Protein AF-A0A920TLU6-F1 (afdb_monomer_lite)

Radius of gyration: 12.66 Å; chains: 1; bounding box: 31×25×30 Å

Structure (mmCIF, N/CA/C/O backbone):
data_AF-A0A920TLU6-F1
#
_entry.id   AF-A0A920TLU6-F1
#
loop_
_atom_site.group_PDB
_atom_site.id
_atom_site.type_symbol
_atom_site.label_atom_id
_atom_site.label_alt_id
_atom_site.label_comp_id
_atom_site.label_asym_id
_atom_site.label_entity_id
_atom_site.label_seq_id
_atom_site.pdbx_PDB_ins_code
_atom_site.Cartn_x
_atom_site.Cartn_y
_atom_site.Cartn_z
_atom_site.occupancy
_atom_site.B_iso_or_equiv
_atom_site.auth_seq_id
_atom_site.auth_comp_id
_atom_site.auth_asym_id
_atom_site.auth_atom_id
_atom_site.pdbx_PDB_model_num
ATOM 1 N N . MET A 1 1 ? 9.663 -4.978 7.471 1.00 58.53 1 MET A N 1
ATOM 2 C CA . MET A 1 1 ? 8.946 -4.132 8.449 1.00 58.53 1 MET A CA 1
ATOM 3 C C . MET A 1 1 ? 7.664 -4.857 8.821 1.00 58.53 1 MET A C 1
ATOM 5 O O . MET A 1 1 ? 7.040 -5.407 7.923 1.00 58.53 1 MET A O 1
ATOM 9 N N . ILE A 1 2 ? 7.322 -4.917 10.106 1.00 60.75 2 ILE A N 1
ATOM 10 C CA . ILE A 1 2 ? 6.065 -5.495 10.604 1.00 60.75 2 ILE A CA 1
ATOM 11 C C . ILE A 1 2 ? 5.294 -4.334 11.236 1.00 60.75 2 ILE A C 1
ATOM 13 O O . ILE A 1 2 ? 5.888 -3.578 12.004 1.00 60.75 2 ILE A O 1
ATOM 17 N N . SER A 1 3 ? 4.020 -4.162 10.887 1.00 67.69 3 SER A N 1
ATOM 18 C CA . SER A 1 3 ? 3.132 -3.162 11.489 1.00 67.69 3 SER A CA 1
ATOM 19 C C . SER A 1 3 ? 1.843 -3.820 11.977 1.00 67.69 3 SER A C 1
ATOM 21 O O . SER A 1 3 ? 1.393 -4.818 11.413 1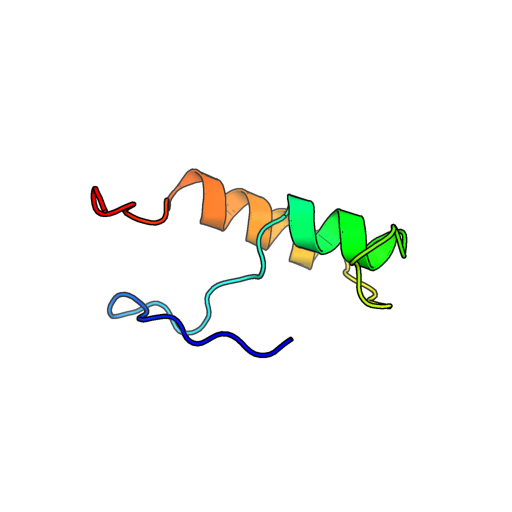.00 67.69 3 SER A O 1
ATOM 23 N N . PHE A 1 4 ? 1.272 -3.267 13.044 1.00 71.81 4 PHE A N 1
ATOM 24 C CA . PHE A 1 4 ? 0.011 -3.713 13.629 1.00 71.81 4 PHE A CA 1
ATOM 25 C C . PHE A 1 4 ? -1.044 -2.637 13.397 1.00 71.81 4 PHE A C 1
ATOM 27 O O . PHE A 1 4 ? -0.779 -1.459 13.628 1.00 71.81 4 PHE A O 1
ATOM 34 N N . HIS A 1 5 ? -2.228 -3.047 12.947 1.00 76.12 5 HIS A N 1
ATOM 35 C CA . HIS A 1 5 ? -3.351 -2.150 12.692 1.00 76.12 5 HIS A CA 1
ATOM 36 C C . HIS A 1 5 ? -4.593 -2.686 13.401 1.00 76.12 5 HIS A C 1
ATOM 38 O O . HIS A 1 5 ? -4.835 -3.894 13.391 1.00 76.12 5 HIS A O 1
ATOM 44 N N . ALA A 1 6 ? -5.388 -1.791 13.985 1.00 79.44 6 ALA A N 1
ATOM 45 C CA . ALA A 1 6 ? -6.753 -2.113 14.375 1.00 79.44 6 ALA A CA 1
ATOM 46 C C . ALA A 1 6 ? -7.634 -2.067 13.117 1.00 79.44 6 ALA A C 1
ATOM 48 O O . ALA A 1 6 ? -7.6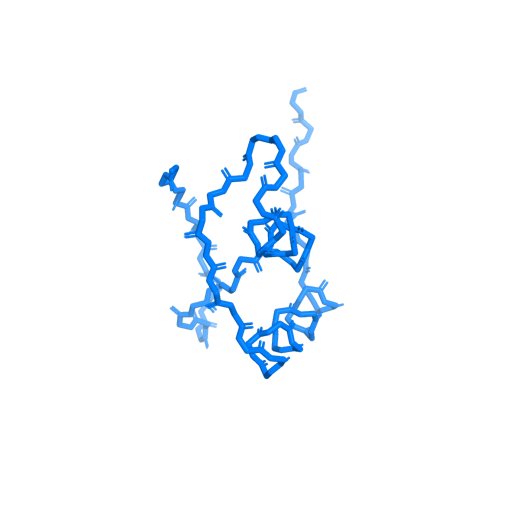25 -1.066 12.399 1.00 79.44 6 ALA A O 1
ATOM 49 N N . LEU A 1 7 ? -8.352 -3.154 12.832 1.00 79.25 7 LEU A N 1
ATOM 50 C CA . LEU A 1 7 ? -9.284 -3.232 11.707 1.00 79.25 7 LEU A CA 1
ATOM 51 C C . LEU A 1 7 ? -10.720 -3.006 12.200 1.00 79.25 7 LEU A C 1
ATOM 53 O O . LEU A 1 7 ? -11.067 -3.518 13.268 1.00 79.25 7 LEU A O 1
ATOM 57 N N . PRO A 1 8 ? -11.557 -2.264 11.452 1.00 75.88 8 PRO A N 1
ATOM 58 C CA . PRO A 1 8 ? -12.994 -2.213 11.693 1.00 75.88 8 PRO A CA 1
ATOM 59 C C . PRO A 1 8 ? -13.634 -3.605 11.627 1.00 75.88 8 PRO A C 1
ATOM 61 O O . PRO A 1 8 ? -13.179 -4.478 10.886 1.00 75.88 8 PRO A O 1
ATOM 64 N N . GLU A 1 9 ? -14.721 -3.796 12.373 1.00 79.94 9 GLU A N 1
ATOM 65 C CA . GLU A 1 9 ? -15.496 -5.037 12.338 1.00 79.94 9 GLU A CA 1
ATOM 66 C C . GLU A 1 9 ? -15.998 -5.323 10.911 1.00 79.94 9 GLU A C 1
ATOM 68 O O . GLU A 1 9 ? -16.524 -4.439 10.235 1.00 79.94 9 GLU A O 1
ATOM 73 N N . GLY A 1 10 ? -15.796 -6.556 10.437 1.00 82.19 10 GLY A N 1
ATOM 74 C CA . GLY A 1 10 ? -16.139 -6.974 9.072 1.00 82.19 10 GLY A CA 1
ATOM 75 C C . GLY A 1 10 ? -15.039 -6.766 8.022 1.00 82.19 10 GLY A C 1
ATOM 76 O O . GLY A 1 10 ? -15.239 -7.154 6.873 1.00 82.19 10 GLY A O 1
ATOM 77 N N . ILE A 1 11 ? -13.879 -6.203 8.387 1.00 82.94 11 ILE A N 1
ATOM 78 C CA . ILE A 1 11 ? -12.704 -6.117 7.506 1.00 82.94 11 ILE A CA 1
ATOM 79 C C . ILE A 1 11 ? -11.657 -7.136 7.955 1.00 82.94 11 ILE A C 1
ATOM 81 O O . ILE A 1 11 ? -10.980 -6.950 8.965 1.00 82.94 11 ILE A O 1
ATOM 85 N N . ASP A 1 12 ? -11.476 -8.192 7.163 1.00 81.12 12 ASP A N 1
ATOM 86 C CA . ASP A 1 12 ? -10.535 -9.270 7.494 1.00 81.12 12 ASP A CA 1
ATOM 87 C C . ASP A 1 12 ? -9.070 -8.852 7.330 1.00 81.12 12 ASP A C 1
ATOM 89 O O . ASP A 1 12 ? -8.188 -9.321 8.055 1.00 81.12 12 ASP A O 1
ATOM 93 N N . LYS A 1 13 ? -8.783 -8.010 6.328 1.00 83.69 13 LYS A N 1
ATOM 94 C CA . LYS A 1 13 ? -7.420 -7.595 5.976 1.00 83.69 13 LYS A CA 1
ATOM 95 C C . LYS A 1 13 ? -7.404 -6.184 5.408 1.00 83.69 13 LYS A C 1
ATOM 97 O O . LYS A 1 13 ? -8.117 -5.881 4.460 1.00 83.69 13 LYS A O 1
ATOM 102 N N . MET A 1 14 ? -6.505 -5.359 5.932 1.00 88.75 14 MET A N 1
ATOM 103 C CA . MET A 1 14 ? -6.152 -4.077 5.328 1.00 88.75 14 MET A CA 1
ATOM 104 C C . MET A 1 14 ? -5.019 -4.287 4.315 1.00 88.75 14 MET A C 1
ATOM 106 O O . MET A 1 14 ? -3.957 -4.792 4.698 1.00 88.75 14 MET A O 1
ATOM 110 N N . PRO A 1 15 ? -5.205 -3.919 3.035 1.00 92.19 15 PRO A N 1
ATOM 111 C CA . PRO A 1 15 ? -4.134 -3.988 2.055 1.00 92.19 15 PRO A CA 1
ATOM 112 C C . PRO A 1 15 ? -3.054 -2.944 2.361 1.00 92.19 15 PRO A C 1
ATOM 114 O O . PRO A 1 15 ? -3.332 -1.843 2.840 1.00 92.19 15 PRO A O 1
ATOM 117 N N . MET A 1 16 ? -1.803 -3.270 2.032 1.00 93.62 16 MET A N 1
ATOM 118 C CA . MET A 1 16 ? -0.711 -2.296 2.051 1.00 93.62 16 MET A CA 1
ATOM 119 C C . MET A 1 16 ? -1.064 -1.110 1.147 1.00 93.62 16 MET A C 1
ATOM 121 O O . MET A 1 16 ? -1.587 -1.320 0.057 1.00 93.62 16 MET A O 1
ATOM 125 N N . GLY A 1 17 ? -0.762 0.120 1.573 1.00 94.75 17 GLY A N 1
ATOM 126 C CA . GLY A 1 17 ? -1.070 1.318 0.785 1.00 94.75 17 GLY A CA 1
ATOM 127 C C . GLY A 1 17 ? -0.503 1.255 -0.645 1.00 94.75 17 GLY A C 1
ATOM 128 O O . GLY A 1 17 ? 0.626 0.781 -0.827 1.00 94.75 17 GLY A O 1
ATOM 129 N N . PRO A 1 18 ? -1.230 1.758 -1.660 1.00 96.19 18 PRO A N 1
ATOM 130 C CA . PRO A 1 18 ? -0.892 1.538 -3.070 1.00 96.19 18 PRO A CA 1
ATOM 131 C C . PRO A 1 18 ? 0.445 2.177 -3.471 1.00 96.19 18 PRO A C 1
ATOM 133 O O . PRO A 1 18 ? 1.170 1.639 -4.311 1.00 96.19 18 PRO A O 1
ATOM 136 N N . ILE A 1 19 ? 0.817 3.288 -2.827 1.00 95.75 19 ILE A N 1
ATOM 137 C CA . ILE A 1 19 ? 2.118 3.950 -3.009 1.00 95.75 19 ILE A CA 1
ATOM 138 C C . ILE A 1 19 ? 3.255 3.082 -2.460 1.00 95.75 19 ILE A C 1
ATOM 140 O O . ILE A 1 19 ? 4.272 2.880 -3.124 1.00 95.75 19 ILE A O 1
ATOM 144 N N . THR A 1 20 ? 3.070 2.513 -1.268 1.00 95.06 20 THR A N 1
ATOM 145 C CA . THR A 1 20 ? 4.033 1.597 -0.645 1.00 95.06 20 THR A CA 1
ATOM 146 C C . THR A 1 20 ? 4.202 0.327 -1.477 1.00 95.06 20 THR A C 1
ATOM 148 O O . THR A 1 20 ? 5.331 -0.126 -1.670 1.00 95.06 20 THR A O 1
ATOM 151 N N . MET A 1 21 ? 3.107 -0.217 -2.022 1.00 95.75 21 MET A N 1
ATOM 152 C CA . MET A 1 21 ? 3.154 -1.365 -2.933 1.00 95.75 21 MET A CA 1
ATOM 153 C C . MET A 1 21 ? 3.993 -1.058 -4.174 1.00 95.75 21 MET A C 1
ATOM 155 O O . MET A 1 21 ? 4.903 -1.822 -4.483 1.00 95.75 21 MET A O 1
ATOM 159 N N . MET A 1 22 ? 3.761 0.082 -4.835 1.00 95.50 22 MET A N 1
ATOM 160 C CA . MET A 1 22 ? 4.527 0.462 -6.028 1.00 95.50 22 MET A CA 1
ATOM 161 C C . MET A 1 22 ? 6.012 0.700 -5.713 1.00 95.50 22 MET A C 1
ATOM 163 O O . MET A 1 22 ? 6.885 0.239 -6.447 1.00 95.50 22 MET A O 1
ATOM 167 N N . ARG A 1 23 ? 6.324 1.346 -4.579 1.00 96.31 23 ARG A N 1
ATOM 168 C CA . ARG A 1 23 ? 7.710 1.515 -4.105 1.00 96.31 23 ARG A CA 1
ATOM 169 C C . ARG A 1 23 ? 8.420 0.170 -3.931 1.00 96.31 23 ARG A C 1
ATOM 171 O O . ARG A 1 23 ? 9.583 0.042 -4.303 1.00 96.31 23 ARG A O 1
ATOM 178 N N . ASN A 1 24 ? 7.725 -0.811 -3.356 1.00 95.62 24 ASN A N 1
ATOM 179 C CA . ASN A 1 24 ? 8.245 -2.158 -3.130 1.00 95.62 24 ASN A CA 1
ATOM 180 C C . ASN A 1 24 ? 8.395 -2.942 -4.453 1.00 95.62 24 ASN A C 1
ATOM 182 O O . ASN A 1 24 ? 9.429 -3.561 -4.680 1.00 95.62 24 ASN A O 1
ATOM 186 N N . GLN A 1 25 ? 7.412 -2.856 -5.356 1.00 95.56 25 GLN A N 1
ATOM 187 C CA . GLN A 1 25 ? 7.461 -3.480 -6.688 1.00 95.56 25 GLN A CA 1
ATOM 188 C C . GLN A 1 25 ? 8.679 -3.031 -7.505 1.00 95.56 25 GLN A C 1
ATOM 190 O O . GLN A 1 25 ? 9.305 -3.836 -8.188 1.00 95.56 25 GLN A O 1
ATOM 195 N N . LEU A 1 26 ? 8.993 -1.736 -7.447 1.00 95.38 26 LEU A N 1
ATOM 196 C CA . LEU A 1 26 ? 10.101 -1.117 -8.178 1.00 95.38 26 LEU A CA 1
ATOM 197 C C . LEU A 1 26 ? 11.444 -1.205 -7.437 1.00 95.38 26 LEU A C 1
ATOM 199 O O . LEU A 1 26 ? 12.436 -0.667 -7.922 1.00 95.38 26 LEU A O 1
ATOM 203 N N . GLU A 1 27 ? 11.475 -1.838 -6.259 1.00 94.94 27 GLU A N 1
ATOM 204 C CA . GLU A 1 27 ? 12.660 -1.941 -5.398 1.00 94.94 27 GLU A CA 1
ATOM 205 C C . GLU A 1 27 ? 13.333 -0.581 -5.110 1.00 94.94 27 GLU A C 1
ATOM 207 O O . GLU A 1 27 ? 14.556 -0.482 -4.992 1.00 94.94 27 GLU A O 1
ATOM 212 N N . LEU A 1 28 ? 12.537 0.489 -4.991 1.00 94.38 28 LEU A N 1
ATOM 213 C CA . LEU A 1 28 ? 13.059 1.823 -4.686 1.00 94.38 28 LEU A CA 1
ATOM 214 C C . LEU A 1 28 ? 13.641 1.870 -3.265 1.00 94.38 28 LEU A C 1
ATOM 216 O O . LEU A 1 28 ? 13.308 1.047 -2.411 1.00 94.38 28 LEU A O 1
ATOM 220 N N . LEU A 1 29 ? 14.487 2.867 -2.984 1.00 93.69 29 LEU A N 1
ATOM 221 C CA . LEU A 1 29 ? 15.124 3.033 -1.675 1.00 93.69 29 LEU A CA 1
ATOM 222 C C . LEU A 1 29 ? 14.082 3.039 -0.536 1.00 93.69 29 LEU A C 1
ATOM 224 O O . LEU A 1 29 ? 13.079 3.750 -0.595 1.00 93.69 29 LEU A O 1
ATOM 228 N N . GLY A 1 30 ? 14.317 2.228 0.501 1.00 87.06 30 GLY A N 1
ATOM 229 C CA . GLY A 1 30 ? 13.371 2.026 1.609 1.00 87.06 30 GLY A CA 1
ATOM 230 C C . GLY A 1 30 ? 12.202 1.079 1.292 1.00 87.06 30 GLY A C 1
ATOM 231 O O . GLY A 1 30 ? 11.347 0.848 2.149 1.00 87.06 30 GLY A O 1
ATOM 232 N N . GLY A 1 31 ? 12.149 0.528 0.078 1.00 88.31 31 GLY A N 1
ATOM 233 C CA . GLY A 1 31 ? 11.232 -0.528 -0.327 1.00 88.31 31 GLY A CA 1
ATOM 234 C C . GLY A 1 31 ? 11.742 -1.935 -0.005 1.00 88.31 31 GLY A C 1
ATOM 235 O O . GLY A 1 31 ? 12.908 -2.155 0.318 1.00 88.31 31 GLY A O 1
ATOM 236 N N . THR A 1 32 ? 10.841 -2.907 -0.096 1.00 89.88 32 THR A N 1
ATOM 237 C CA . THR A 1 32 ? 11.146 -4.345 -0.032 1.00 89.88 32 THR A CA 1
ATOM 238 C C . THR A 1 32 ? 10.966 -4.967 -1.408 1.00 89.88 32 THR A C 1
ATOM 240 O O . THR A 1 32 ? 10.083 -4.530 -2.132 1.00 89.88 32 THR A O 1
ATOM 243 N N . LYS A 1 33 ? 11.689 -6.039 -1.741 1.00 90.12 33 LYS A N 1
ATOM 244 C CA . LYS A 1 33 ? 11.464 -6.780 -2.993 1.00 90.12 33 LYS A CA 1
ATOM 245 C C . LYS A 1 33 ? 10.134 -7.533 -2.930 1.00 90.12 33 LYS A C 1
ATOM 247 O O . LYS A 1 33 ? 10.035 -8.538 -2.227 1.00 90.1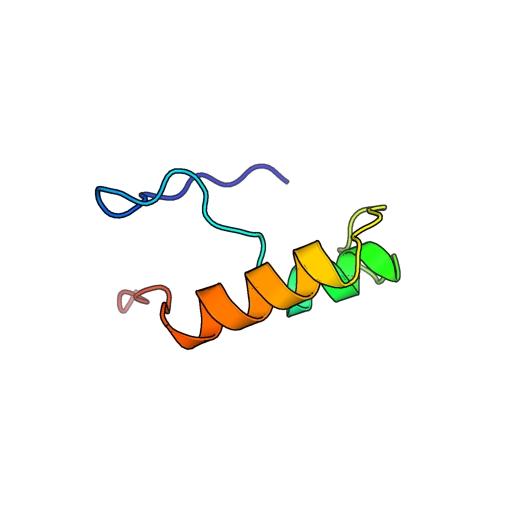2 33 LYS A O 1
ATOM 252 N N . ALA A 1 34 ? 9.111 -7.026 -3.609 1.00 91.50 34 ALA A N 1
ATOM 253 C CA . ALA A 1 34 ? 7.780 -7.627 -3.644 1.00 91.50 34 ALA A CA 1
ATOM 254 C C . ALA A 1 34 ? 7.238 -7.644 -5.076 1.00 91.50 34 ALA A C 1
ATOM 256 O O . ALA A 1 34 ? 7.617 -6.804 -5.885 1.00 91.50 34 ALA A O 1
ATOM 257 N N . ASN A 1 35 ? 6.354 -8.594 -5.378 1.00 95.00 35 ASN A N 1
ATOM 258 C CA . ASN A 1 35 ? 5.675 -8.671 -6.664 1.00 95.00 35 ASN A CA 1
ATOM 259 C C . ASN A 1 35 ? 4.166 -8.719 -6.420 1.00 95.00 35 ASN A C 1
ATOM 261 O O . ASN A 1 35 ? 3.688 -9.650 -5.774 1.00 95.00 35 ASN A O 1
ATOM 265 N N . TYR A 1 36 ? 3.451 -7.710 -6.904 1.00 95.12 36 TYR A N 1
ATOM 266 C CA . TYR A 1 36 ? 2.010 -7.554 -6.772 1.00 95.12 36 TYR A CA 1
ATOM 267 C C . TYR A 1 36 ? 1.375 -7.577 -8.158 1.00 95.12 36 TYR A C 1
ATOM 269 O O . TYR A 1 36 ? 1.839 -6.922 -9.094 1.00 95.12 36 TYR A O 1
ATOM 277 N N . SER 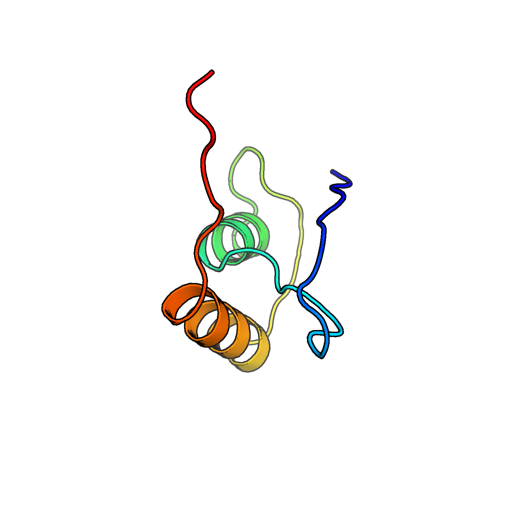A 1 37 ? 0.275 -8.305 -8.290 1.00 96.94 37 SER A N 1
ATOM 278 C CA . SER A 1 37 ? -0.550 -8.254 -9.492 1.00 96.94 37 SER A CA 1
ATOM 279 C C . SER A 1 37 ? -1.285 -6.915 -9.612 1.00 96.94 37 SER A C 1
ATOM 281 O O . SER A 1 37 ? -1.529 -6.210 -8.628 1.00 96.94 37 SER A O 1
ATOM 283 N N . ALA A 1 38 ? -1.716 -6.585 -10.833 1.00 96.31 38 ALA A N 1
ATOM 284 C CA . ALA A 1 38 ? -2.567 -5.421 -11.073 1.00 96.31 38 ALA A CA 1
ATOM 285 C C . ALA A 1 38 ? -3.876 -5.486 -10.264 1.00 96.31 38 ALA A C 1
ATOM 287 O O . ALA A 1 38 ? -4.352 -4.459 -9.792 1.00 96.31 38 ALA A O 1
ATOM 288 N N . THR A 1 39 ? -4.425 -6.688 -10.058 1.00 97.31 39 THR A N 1
ATOM 289 C CA . THR A 1 39 ? -5.631 -6.913 -9.250 1.00 97.31 39 THR A CA 1
ATOM 290 C C . THR A 1 39 ? -5.398 -6.593 -7.776 1.00 97.31 39 THR A C 1
ATOM 292 O O . THR A 1 39 ? -6.213 -5.905 -7.169 1.00 97.31 39 THR A O 1
ATOM 295 N N . GLU A 1 40 ? -4.276 -7.034 -7.201 1.00 96.00 40 GLU A N 1
ATOM 296 C CA . GLU A 1 40 ? -3.928 -6.711 -5.810 1.00 96.00 40 GLU A CA 1
ATOM 297 C C . GLU A 1 40 ? -3.709 -5.209 -5.618 1.00 96.00 40 GLU A C 1
ATOM 299 O O . GLU A 1 40 ? -4.155 -4.638 -4.621 1.00 96.00 40 GLU A O 1
ATOM 304 N N . TRP A 1 41 ? -3.055 -4.555 -6.582 1.00 96.19 41 TRP A N 1
ATOM 305 C CA . TRP A 1 41 ? -2.857 -3.110 -6.536 1.00 96.19 41 TRP A CA 1
ATOM 306 C C . TRP A 1 41 ? -4.179 -2.344 -6.680 1.00 96.19 41 TRP A C 1
ATOM 308 O O . TRP A 1 41 ? -4.428 -1.422 -5.908 1.00 96.19 41 TRP A O 1
ATOM 318 N N . ALA A 1 42 ? -5.060 -2.757 -7.598 1.00 96.94 42 ALA A N 1
ATOM 319 C CA . ALA A 1 42 ? -6.380 -2.150 -7.779 1.00 96.94 42 ALA A CA 1
ATOM 320 C C . ALA A 1 42 ? -7.255 -2.279 -6.522 1.00 96.94 42 ALA A C 1
ATOM 322 O O . ALA A 1 42 ? -7.851 -1.292 -6.101 1.00 96.94 42 ALA A O 1
ATOM 323 N N . HIS A 1 43 ? -7.258 -3.451 -5.879 1.00 95.69 43 HIS A N 1
ATOM 324 C CA . HIS A 1 43 ? -7.961 -3.661 -4.610 1.00 95.69 43 HIS A CA 1
ATOM 325 C C . HIS A 1 43 ? -7.422 -2.752 -3.494 1.00 95.69 43 HIS A C 1
ATOM 327 O O . HIS A 1 43 ? -8.189 -2.203 -2.707 1.00 95.69 43 HIS A O 1
ATOM 333 N N . SER A 1 44 ? -6.102 -2.539 -3.441 1.00 95.69 44 SER A N 1
ATOM 334 C CA . SER A 1 44 ? -5.511 -1.565 -2.518 1.00 95.69 44 SER A CA 1
ATOM 335 C C . SER A 1 44 ? -5.986 -0.139 -2.809 1.00 95.69 44 SER A C 1
ATOM 337 O O . SER A 1 44 ? -6.398 0.565 -1.889 1.00 95.69 44 SER A O 1
ATOM 339 N N . VAL A 1 45 ? -5.979 0.285 -4.076 1.00 96.50 45 VAL A N 1
ATOM 340 C CA . VAL A 1 45 ? -6.463 1.619 -4.469 1.00 96.50 45 VAL A CA 1
ATOM 341 C C . VAL A 1 45 ? -7.925 1.818 -4.072 1.00 96.50 45 VAL A C 1
ATOM 343 O O . VAL A 1 45 ? -8.231 2.826 -3.445 1.00 96.50 45 VAL A O 1
ATOM 346 N N . GLU A 1 46 ? -8.803 0.865 -4.389 1.00 95.75 46 GLU A N 1
ATOM 347 C CA . GLU A 1 46 ? -10.227 0.919 -4.036 1.00 95.75 46 GLU A CA 1
ATOM 348 C C . GLU A 1 46 ? -10.423 1.025 -2.519 1.00 95.75 46 GLU A C 1
ATOM 350 O O . GLU A 1 46 ? -11.107 1.929 -2.042 1.00 95.75 46 GLU A O 1
ATOM 355 N N . PHE A 1 47 ? -9.751 0.172 -1.739 1.00 93.94 47 PHE A N 1
ATOM 356 C CA . PHE A 1 47 ? -9.820 0.231 -0.280 1.00 93.94 47 PHE A CA 1
ATOM 357 C C . PHE A 1 47 ? -9.428 1.6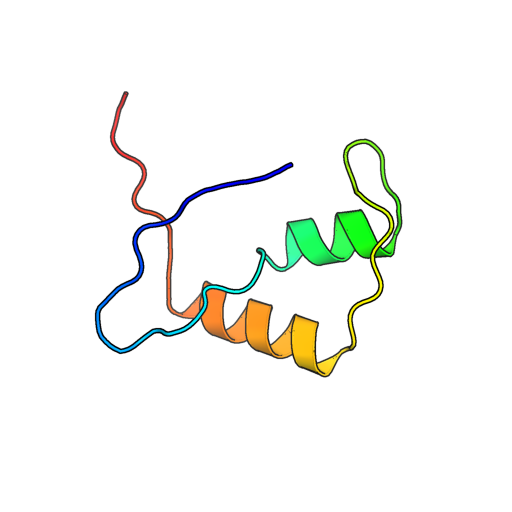21 0.246 1.00 93.94 47 PHE A C 1
ATOM 359 O O . PHE A 1 47 ? -10.183 2.260 0.977 1.00 93.94 47 PHE A O 1
ATOM 366 N N . TRP A 1 48 ? -8.270 2.141 -0.163 1.00 93.88 48 TRP A N 1
ATOM 367 C CA . TRP A 1 48 ? -7.761 3.427 0.329 1.00 93.88 48 TRP A CA 1
ATOM 368 C C . TRP A 1 48 ? -8.477 4.659 -0.258 1.00 93.88 48 TRP A C 1
ATOM 370 O O . TRP A 1 48 ? -8.211 5.775 0.178 1.00 93.88 48 TRP A O 1
ATOM 380 N N . GLN A 1 49 ? -9.410 4.486 -1.202 1.00 94.81 49 GLN A N 1
ATOM 381 C CA . GLN A 1 49 ? -10.361 5.537 -1.591 1.00 94.81 49 GLN A CA 1
ATOM 382 C C . GLN A 1 49 ? -11.520 5.678 -0.595 1.00 94.81 49 GLN A C 1
ATOM 384 O O . GLN A 1 49 ? -12.082 6.765 -0.462 1.00 94.81 49 GLN A O 1
ATOM 389 N N . HIS A 1 50 ? -11.876 4.599 0.105 1.00 92.25 50 HIS A N 1
ATOM 390 C CA . HIS A 1 50 ? -12.976 4.579 1.073 1.00 92.25 50 HIS A CA 1
ATOM 391 C C . HIS A 1 50 ? -12.521 4.784 2.522 1.00 92.25 50 HIS A C 1
ATOM 393 O O . HIS A 1 50 ? -13.324 5.199 3.358 1.00 92.25 50 HIS A O 1
ATOM 399 N N . TYR A 1 51 ? -11.247 4.518 2.822 1.00 90.44 51 TYR A N 1
ATOM 400 C CA . TYR A 1 51 ? -10.693 4.585 4.172 1.00 90.44 51 TYR A CA 1
ATOM 401 C C . TYR A 1 51 ? -9.480 5.512 4.245 1.00 90.44 51 TYR A C 1
ATOM 403 O O . TYR A 1 51 ? -8.644 5.545 3.346 1.00 90.44 51 TYR A O 1
ATOM 411 N N . ALA A 1 52 ? -9.343 6.206 5.372 1.00 88.94 52 ALA A N 1
ATOM 412 C CA . ALA A 1 52 ? -8.156 6.973 5.723 1.00 88.94 52 ALA A CA 1
ATOM 413 C C . ALA A 1 52 ? -7.766 6.667 7.171 1.00 88.94 52 ALA A C 1
ATOM 415 O O . ALA A 1 52 ? -8.629 6.445 8.023 1.00 88.94 52 ALA A O 1
ATOM 416 N N . ALA A 1 53 ? -6.463 6.644 7.449 1.00 84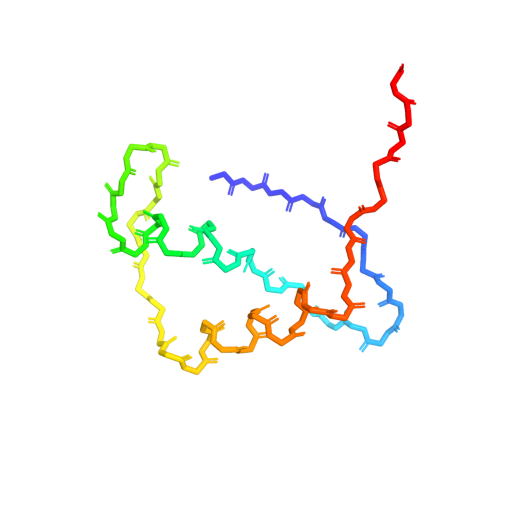.25 53 ALA A N 1
ATOM 417 C CA . ALA A 1 53 ? -5.988 6.567 8.821 1.00 84.25 53 ALA A CA 1
ATOM 418 C C . ALA A 1 53 ? -6.332 7.878 9.539 1.00 84.25 53 ALA A C 1
ATOM 420 O O . ALA A 1 53 ? -6.085 8.960 9.009 1.00 84.25 53 ALA A O 1
ATOM 421 N N . LEU A 1 54 ? -6.905 7.777 10.737 1.00 86.12 54 LEU A N 1
ATOM 422 C CA . LEU A 1 54 ? -7.089 8.938 11.596 1.00 86.12 54 LEU A CA 1
ATOM 423 C C . LEU A 1 54 ? -5.731 9.303 12.189 1.00 86.12 54 LEU A C 1
ATOM 425 O O . LEU A 1 54 ? -5.170 8.543 12.979 1.00 86.12 54 LEU A O 1
ATOM 429 N N . GLU A 1 55 ? -5.202 10.454 11.798 1.00 83.50 55 GLU A N 1
ATOM 430 C CA . GLU A 1 55 ? -4.068 11.051 12.487 1.00 83.50 55 GLU A CA 1
ATOM 431 C C . GLU A 1 55 ? -4.586 11.691 13.776 1.00 83.50 55 GLU A C 1
ATOM 433 O O . GLU A 1 55 ? -5.479 12.538 13.756 1.00 83.50 55 GLU A O 1
ATOM 438 N N . THR A 1 56 ? -4.066 11.257 14.920 1.00 81.12 56 THR A N 1
ATOM 439 C CA . THR A 1 56 ? -4.244 11.995 16.170 1.00 81.12 56 THR A CA 1
ATOM 440 C C . THR A 1 56 ? -3.232 13.129 16.188 1.00 81.12 56 THR A C 1
ATOM 442 O O . THR A 1 56 ? -2.054 12.876 15.925 1.00 81.12 56 THR A O 1
ATOM 445 N N . GLU A 1 57 ? -3.661 14.347 16.524 1.00 69.94 57 GLU A N 1
ATOM 446 C CA . GLU A 1 57 ? -2.723 15.423 16.853 1.00 69.94 57 GLU A CA 1
ATOM 447 C C . GLU A 1 57 ? -1.778 14.916 17.957 1.00 69.94 57 GLU A C 1
ATOM 449 O O . GLU A 1 57 ? -2.238 14.393 18.976 1.00 69.94 57 GLU A O 1
ATOM 454 N N . GLN A 1 58 ? -0.471 14.962 17.686 1.00 54.00 58 GLN A N 1
ATOM 455 C CA . GLN A 1 58 ? 0.575 14.568 18.633 1.00 54.00 58 GLN A CA 1
ATOM 456 C C . GLN A 1 58 ? 0.846 15.676 19.645 1.00 54.00 58 GLN A C 1
ATOM 458 O O . GLN A 1 58 ? 0.920 16.851 19.218 1.00 54.00 58 GLN A O 1
#

Secondary structure (DSSP, 8-state):
-----PPPTT---PPPPHHHHHHHHTT-TT-------HHHHHHHHHHHHH----PPP-

Foldseek 3Di:
DDDDDDDPPPDPDQQDALVLVVCQCVVHPVHHPDDDDPVSSVVNVVRVVVDDDDDDDD

Sequence (58 aa):
MISFHALPEGIDKMPMGPITMMRNQLELLGGTKANYSATEWAHSVEFWQHYAALETEQ

pLDDT: mean 88.04, std 10.33, range [54.0, 97.31]